Protein AF-A0A352QTC8-F1 (afdb_monomer_lite)

Sequence (96 aa):
PAPTRERVELPAGYKPSAKEEYMGPMQLEYFRQRLLQWKDDLVEESKQTIENLKEEVRDVGDEAERASRESENSLELRTRDRYRKLISKIDSTLKR

Foldseek 3Di:
DPPPPPQDDADVPDDDDPVDDDPPRNNVNVVLVVLVVLLVVLVVLLVVLVVVLVVVVVDDDDPVSVVVVVVVNVVSVVVNVVSVVSSVVSVVVSVD

Secondary structure (DSSP, 8-state):
-----PPPPPPTT----TTS-TT-HHHHHHHHHHHHHHHHHHHHHHHHHHHHHHHHTT----HHHHHHHHHHHHHHHHHHHHHHHHHHHHHHHHT-

Structure (mmCIF, N/CA/C/O backbone):
data_AF-A0A352QTC8-F1
#
_entry.id   AF-A0A352QTC8-F1
#
loop_
_atom_site.group_PDB
_atom_site.id
_atom_site.type_symbol
_atom_site.label_atom_id
_atom_site.label_alt_id
_atom_site.label_comp_id
_atom_site.label_asym_id
_atom_site.label_entity_id
_atom_site.label_seq_id
_atom_site.pdbx_PDB_ins_code
_atom_site.Cartn_x
_atom_site.Cartn_y
_atom_site.Cartn_z
_atom_site.occupancy
_atom_site.B_iso_or_equiv
_atom_site.auth_seq_id
_atom_site.auth_comp_id
_atom_site.auth_asym_id
_atom_site.auth_atom_id
_atom_site.pdbx_PDB_model_num
ATOM 1 N N . PRO A 1 1 ? -10.898 -23.866 15.779 1.00 38.16 1 PRO A N 1
ATOM 2 C CA . PRO A 1 1 ? -11.839 -22.758 15.495 1.00 38.16 1 PRO A CA 1
ATOM 3 C C . PRO A 1 1 ? -11.293 -21.421 16.019 1.00 38.16 1 PRO A C 1
ATOM 5 O O . PRO A 1 1 ? -11.153 -21.250 17.225 1.00 38.16 1 PRO A O 1
ATOM 8 N N . ALA A 1 2 ? -10.904 -20.511 15.120 1.00 39.94 2 ALA A N 1
ATOM 9 C CA . ALA A 1 2 ? -10.557 -19.147 15.521 1.00 39.94 2 ALA A CA 1
ATOM 10 C C . ALA A 1 2 ? -11.817 -18.463 16.087 1.00 39.94 2 ALA A C 1
ATOM 12 O O . ALA A 1 2 ? -12.892 -18.666 15.516 1.00 39.94 2 ALA A O 1
ATOM 13 N N . PRO A 1 3 ? -11.724 -17.703 17.192 1.00 46.72 3 PRO A N 1
ATOM 14 C CA . PRO A 1 3 ? -12.881 -17.016 17.745 1.00 46.72 3 PRO A CA 1
ATOM 15 C C . PRO A 1 3 ? -13.419 -16.044 16.695 1.00 46.72 3 PRO A C 1
ATOM 17 O O . PRO A 1 3 ? -12.682 -15.213 16.159 1.00 46.72 3 PRO A O 1
ATOM 20 N N . THR A 1 4 ? -14.700 -16.175 16.372 1.00 52.31 4 THR A N 1
ATOM 21 C CA . THR A 1 4 ? -15.427 -15.241 15.519 1.00 52.31 4 THR A CA 1
ATOM 22 C C . THR A 1 4 ? -15.534 -13.934 16.305 1.00 52.31 4 THR A 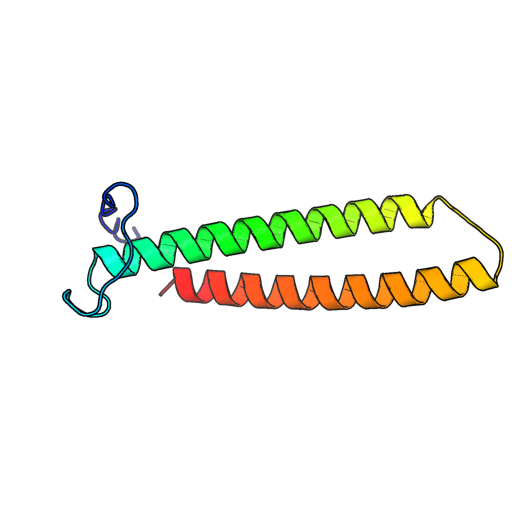C 1
ATOM 24 O O . THR A 1 4 ? -16.441 -13.774 17.111 1.00 52.31 4 THR A O 1
ATOM 27 N N . ARG A 1 5 ? -14.544 -13.036 16.169 1.00 61.00 5 ARG A N 1
ATOM 28 C CA . ARG A 1 5 ? -14.626 -11.674 16.723 1.00 61.00 5 ARG A CA 1
ATOM 29 C C . ARG A 1 5 ? -15.921 -11.066 16.167 1.00 61.00 5 ARG A C 1
ATOM 31 O O . ARG A 1 5 ? -16.045 -10.961 14.945 1.00 61.00 5 ARG A O 1
ATOM 38 N N . GLU A 1 6 ? -16.892 -10.761 17.032 1.00 68.75 6 GLU A N 1
ATOM 39 C CA . GLU A 1 6 ? -18.125 -10.071 16.636 1.00 68.75 6 GLU A CA 1
ATOM 40 C C . GLU A 1 6 ? -17.744 -8.826 15.830 1.00 68.75 6 GLU A C 1
ATOM 42 O O . GLU A 1 6 ? -16.932 -8.010 16.272 1.00 68.75 6 GLU A O 1
ATOM 47 N N . ARG A 1 7 ? -18.264 -8.719 14.602 1.00 77.75 7 ARG A N 1
ATOM 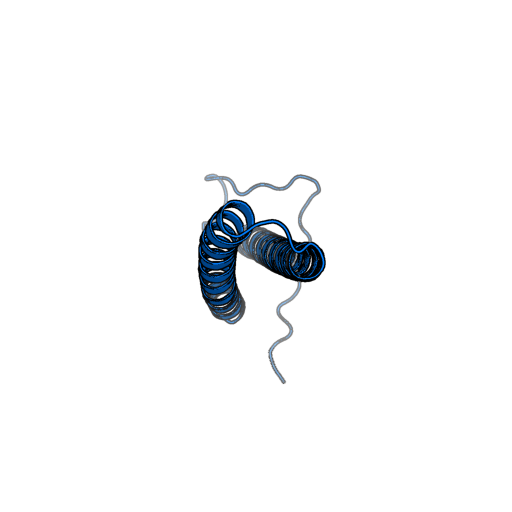48 C CA . ARG A 1 7 ? -18.029 -7.536 13.774 1.00 77.75 7 ARG A CA 1
ATOM 49 C C . ARG A 1 7 ? -18.863 -6.399 14.342 1.00 77.75 7 ARG A C 1
ATOM 51 O O . ARG A 1 7 ? -20.084 -6.492 14.371 1.00 77.75 7 ARG A O 1
ATOM 58 N N . VAL A 1 8 ? -18.191 -5.340 14.774 1.00 88.62 8 VAL A N 1
ATOM 59 C CA . VAL A 1 8 ? -18.840 -4.096 15.190 1.00 88.62 8 VAL A CA 1
ATOM 60 C C . VAL A 1 8 ? -19.309 -3.367 13.934 1.00 88.62 8 VAL A C 1
ATOM 62 O O . VAL A 1 8 ? -18.533 -3.185 12.998 1.00 88.62 8 VAL A O 1
ATOM 65 N N . GLU A 1 9 ? -20.567 -2.944 13.888 1.00 90.31 9 GLU A N 1
ATOM 66 C CA . GLU A 1 9 ? -21.049 -2.072 12.817 1.00 90.31 9 GLU A CA 1
ATOM 67 C C . GLU A 1 9 ? -20.724 -0.616 13.156 1.00 90.31 9 GLU A C 1
ATOM 69 O O . GLU A 1 9 ? -21.070 -0.114 14.228 1.00 90.31 9 GLU A O 1
ATOM 74 N N . LEU A 1 10 ? -20.025 0.067 12.249 1.00 91.00 10 LEU A N 1
ATOM 75 C CA . LEU A 1 10 ? -19.700 1.479 12.416 1.00 91.00 10 LEU A CA 1
ATOM 76 C C . LEU A 1 10 ? -20.839 2.356 11.882 1.00 91.00 10 LEU A C 1
ATOM 78 O O . LEU A 1 10 ? -21.315 2.114 10.770 1.00 91.00 10 LEU A O 1
ATOM 82 N N . PRO A 1 11 ? -21.233 3.418 12.607 1.00 92.81 11 PRO A N 1
ATOM 83 C CA . PRO A 1 11 ? -22.122 4.440 12.073 1.00 92.81 11 PRO A CA 1
ATOM 84 C C . PRO A 1 11 ? -21.572 5.050 10.779 1.00 92.81 11 PRO A C 1
ATOM 86 O O . PRO A 1 11 ? -20.357 5.202 10.610 1.00 92.81 11 PRO A O 1
ATOM 89 N N . ALA A 1 12 ? -22.467 5.463 9.881 1.00 90.88 12 ALA A N 1
ATOM 90 C CA . ALA A 1 12 ? -22.079 6.138 8.648 1.00 90.88 12 ALA A CA 1
ATOM 91 C C . ALA A 1 12 ? -21.220 7.382 8.951 1.00 90.88 12 ALA A C 1
ATOM 93 O O . ALA A 1 12 ? -21.615 8.256 9.721 1.00 90.88 12 ALA A O 1
ATOM 94 N N . GLY A 1 13 ? -20.030 7.452 8.348 1.00 92.38 1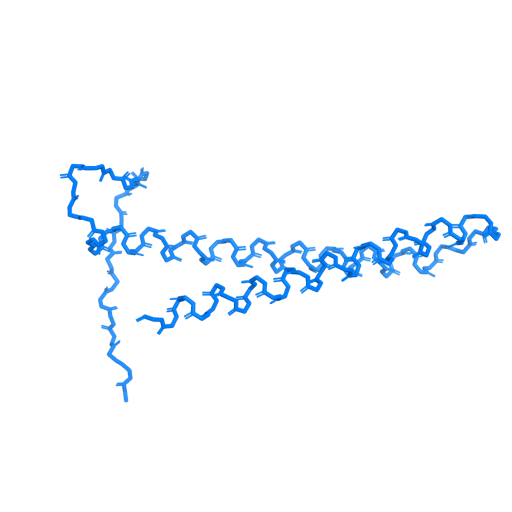3 GLY A N 1
ATOM 95 C CA . GLY A 1 13 ? -19.097 8.565 8.547 1.00 92.38 13 GLY A CA 1
ATOM 96 C C . GLY A 1 13 ? -18.340 8.553 9.880 1.00 92.38 13 GLY A C 1
ATOM 97 O O . GLY A 1 13 ? -17.719 9.564 10.215 1.00 92.38 13 GLY A O 1
ATOM 98 N N . TYR A 1 14 ? -18.364 7.444 10.629 1.00 95.00 14 TYR A N 1
ATOM 99 C CA . TYR A 1 14 ? -17.608 7.316 11.873 1.00 95.00 14 TYR A CA 1
ATOM 100 C C . TYR A 1 14 ? -16.119 7.627 11.672 1.00 95.00 14 TYR A C 1
ATOM 102 O O . TYR A 1 14 ? -15.467 7.146 10.741 1.00 95.00 14 TYR A O 1
ATOM 110 N N . LYS A 1 15 ? -15.580 8.426 12.593 1.00 93.75 15 LYS A N 1
ATOM 111 C CA . LYS A 1 15 ? -14.155 8.713 12.722 1.00 93.75 15 LYS A CA 1
ATOM 112 C C . LYS A 1 15 ? -13.784 8.640 14.200 1.00 93.75 15 LYS A C 1
ATOM 114 O O . LYS A 1 15 ? -14.511 9.226 15.007 1.00 93.75 15 LYS A O 1
ATOM 119 N N . PRO A 1 16 ? -12.657 7.997 14.545 1.00 93.81 16 PRO A N 1
ATOM 120 C CA . PRO A 1 16 ? -12.185 7.954 15.912 1.00 93.81 16 PRO A CA 1
ATOM 121 C C . PRO A 1 16 ? -12.037 9.349 16.513 1.00 93.81 16 PRO A C 1
ATOM 123 O O . PRO A 1 16 ? -11.574 10.276 15.842 1.00 93.81 16 PRO A O 1
ATOM 126 N N . SER A 1 17 ? -12.394 9.495 17.783 1.00 93.81 17 SER A N 1
ATOM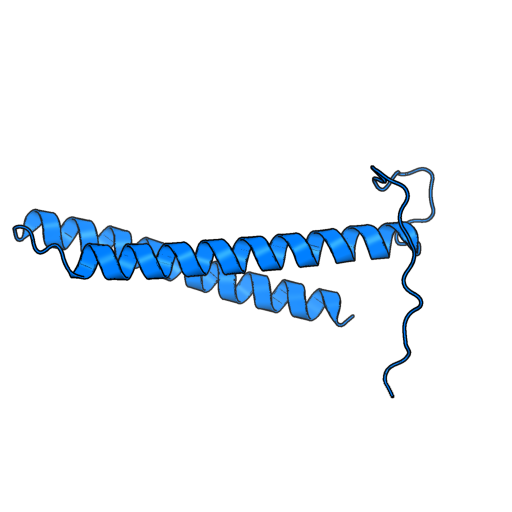 127 C CA . SER A 1 17 ? -12.257 10.749 18.523 1.00 93.81 17 SER A CA 1
ATOM 128 C C . SER A 1 17 ? -11.531 10.539 19.851 1.00 93.81 17 SER A C 1
ATOM 130 O O . SER A 1 17 ? -11.494 9.441 20.390 1.00 93.81 17 SER A O 1
ATOM 132 N N . ALA A 1 18 ? -10.975 11.606 20.426 1.00 91.94 18 ALA A N 1
ATOM 133 C CA . ALA A 1 18 ? -10.330 11.535 21.742 1.00 91.94 18 ALA A CA 1
ATOM 134 C C . ALA A 1 18 ? -11.327 11.415 22.916 1.00 91.94 18 ALA A C 1
ATOM 136 O O . ALA A 1 18 ? -10.909 11.357 24.067 1.00 91.94 18 ALA A O 1
ATOM 137 N N . LYS A 1 19 ? -12.640 11.439 22.643 1.00 91.94 19 LYS A N 1
ATOM 138 C CA . LYS A 1 19 ? -13.706 11.382 23.660 1.00 91.94 19 LYS A CA 1
ATOM 139 C C . LYS A 1 19 ? -14.157 9.957 23.991 1.00 91.94 19 LYS A C 1
ATOM 141 O O . LYS A 1 19 ? -14.934 9.772 24.919 1.00 91.94 19 LYS A O 1
ATOM 146 N N . GLU A 1 20 ? -13.719 8.980 23.211 1.00 91.81 20 GLU A N 1
ATOM 147 C CA . GLU A 1 20 ? -14.030 7.559 23.377 1.00 91.81 20 GLU A CA 1
ATOM 148 C C . GLU A 1 20 ? -12.800 6.810 23.892 1.00 91.81 20 GLU A C 1
ATOM 150 O O . GLU A 1 20 ? -11.672 7.306 23.832 1.00 91.81 20 GLU A O 1
ATOM 155 N N . GLU A 1 21 ? -13.031 5.609 24.416 1.00 93.25 21 GLU A N 1
ATOM 156 C CA . GLU A 1 21 ? -11.965 4.744 24.903 1.00 93.25 21 GLU A CA 1
ATOM 157 C C . GLU A 1 21 ? -10.947 4.459 23.792 1.00 93.25 21 GLU A C 1
ATOM 159 O O . GLU A 1 21 ? -11.290 4.012 22.691 1.00 93.25 21 GLU A O 1
ATOM 164 N N . TYR A 1 22 ? -9.678 4.736 24.091 1.00 94.12 22 TYR A N 1
ATOM 165 C CA . TYR A 1 22 ? -8.587 4.506 23.158 1.00 94.12 22 TYR A CA 1
ATOM 166 C C . TYR A 1 22 ? -8.492 3.020 22.803 1.00 94.12 22 TYR A C 1
ATOM 168 O O . TYR A 1 22 ? -8.388 2.170 23.683 1.00 94.12 22 TYR A O 1
ATOM 176 N N . MET A 1 23 ? -8.492 2.722 21.503 1.00 92.50 23 MET A N 1
ATOM 177 C CA . MET A 1 23 ? -8.502 1.366 20.950 1.00 92.50 23 MET A CA 1
ATOM 178 C C . MET A 1 23 ? -9.684 0.514 21.438 1.00 92.50 23 MET A C 1
ATOM 180 O O . MET A 1 23 ? -9.590 -0.711 21.497 1.00 92.50 23 MET A O 1
ATOM 184 N N . GLY A 1 24 ? -10.819 1.158 21.730 1.00 92.06 24 GLY A N 1
ATOM 185 C CA . GLY A 1 24 ? -12.088 0.471 21.934 1.00 92.06 24 GLY A CA 1
ATOM 186 C C . GLY A 1 24 ? -12.602 -0.219 20.655 1.00 92.06 24 GLY A C 1
ATOM 187 O O . GLY A 1 24 ? -12.051 -0.028 19.564 1.00 92.06 24 GLY A O 1
ATOM 188 N N . PRO A 1 25 ? -13.697 -0.995 20.745 1.00 93.31 25 PRO A N 1
ATOM 189 C CA . PRO A 1 25 ? -14.186 -1.833 19.644 1.00 93.31 25 PRO A CA 1
ATOM 190 C C . PRO A 1 25 ? -14.458 -1.074 18.334 1.00 93.31 25 PRO A C 1
ATOM 192 O O . PRO A 1 25 ? -14.105 -1.553 17.257 1.00 93.31 25 PRO A O 1
ATOM 195 N N . MET A 1 26 ? -15.025 0.136 18.415 1.00 93.81 26 MET A N 1
ATOM 196 C CA . MET A 1 26 ? -15.303 0.971 17.238 1.00 93.81 26 MET A CA 1
ATOM 197 C C . MET A 1 26 ? -14.018 1.503 16.582 1.00 93.81 26 MET A C 1
ATOM 199 O O . MET A 1 26 ? -13.889 1.480 15.358 1.00 93.81 26 MET A O 1
ATOM 203 N N . GLN A 1 27 ? -13.027 1.926 17.376 1.00 94.81 27 GLN A N 1
ATOM 204 C CA . GLN A 1 27 ? -11.740 2.383 16.842 1.00 94.81 27 GLN A CA 1
ATOM 205 C C . GLN A 1 27 ? -10.980 1.241 16.168 1.00 94.81 27 GLN A C 1
ATOM 207 O O . GLN A 1 27 ? -10.449 1.420 15.070 1.00 94.81 27 GLN A O 1
ATOM 212 N N . LEU A 1 28 ? -10.948 0.064 16.802 1.00 93.69 28 LEU A N 1
ATOM 213 C CA . LEU A 1 28 ? -10.313 -1.127 16.238 1.00 93.69 28 LEU A CA 1
ATOM 214 C C . LEU A 1 28 ? -10.943 -1.505 14.899 1.00 93.69 28 LEU A C 1
ATOM 216 O O . LEU A 1 28 ? -10.218 -1.740 13.933 1.00 93.69 28 LEU A O 1
ATOM 220 N N . GLU A 1 29 ? -12.273 -1.506 14.816 1.00 94.88 29 GLU A N 1
ATOM 221 C CA . GLU A 1 29 ? -12.969 -1.785 13.564 1.00 94.88 29 GLU A CA 1
ATOM 222 C C . GLU A 1 29 ? -12.676 -0.723 12.494 1.00 94.88 29 GLU A C 1
ATOM 224 O O . GLU A 1 29 ? -12.404 -1.071 11.345 1.00 94.88 29 GLU A O 1
ATOM 229 N N . TYR A 1 30 ? -12.629 0.560 12.860 1.00 95.31 30 TYR A N 1
ATOM 230 C CA . TYR A 1 30 ? -12.272 1.632 11.927 1.00 95.31 30 TYR A CA 1
ATOM 231 C C . TYR A 1 30 ? -10.858 1.461 11.364 1.00 95.31 30 TYR A C 1
ATOM 233 O O . TYR A 1 30 ? -10.653 1.528 10.149 1.00 95.31 30 TYR A O 1
ATOM 241 N N . PHE A 1 31 ? -9.866 1.203 12.222 1.00 95.75 31 PHE A N 1
ATOM 242 C CA . PHE A 1 31 ? -8.497 0.972 11.764 1.00 95.75 31 PHE A CA 1
ATOM 243 C C . PHE A 1 31 ? -8.380 -0.322 10.958 1.00 95.75 31 PHE A C 1
ATOM 245 O O . PHE A 1 31 ? -7.644 -0.345 9.973 1.00 95.75 31 PHE A O 1
ATOM 252 N N . ARG A 1 32 ? -9.137 -1.371 11.304 1.00 95.31 32 ARG A N 1
ATOM 253 C CA . ARG A 1 32 ? -9.212 -2.610 10.521 1.00 95.31 32 ARG A CA 1
ATOM 254 C C . ARG A 1 32 ? -9.726 -2.343 9.105 1.00 95.31 32 ARG A C 1
ATOM 256 O O . ARG A 1 32 ? -9.079 -2.770 8.152 1.00 95.31 32 ARG A O 1
ATOM 263 N N . GLN A 1 33 ? -10.842 -1.624 8.956 1.00 95.62 33 GLN A N 1
ATOM 264 C CA . GLN A 1 33 ? -11.396 -1.257 7.646 1.00 95.62 33 GLN A CA 1
ATOM 265 C C . GLN A 1 33 ? -10.417 -0.396 6.844 1.00 95.62 33 GLN A C 1
ATOM 267 O O . GLN A 1 33 ? -10.176 -0.670 5.672 1.00 95.62 33 GLN A O 1
ATOM 272 N N . ARG A 1 34 ? -9.773 0.585 7.487 1.00 96.75 34 ARG A N 1
ATOM 273 C CA . ARG A 1 34 ? -8.769 1.435 6.836 1.00 96.75 34 ARG A CA 1
ATOM 274 C C . ARG A 1 34 ? -7.538 0.656 6.372 1.00 96.75 34 ARG A C 1
ATOM 276 O O . ARG A 1 34 ? -7.022 0.926 5.294 1.00 96.75 34 ARG A O 1
ATOM 283 N N . LEU A 1 35 ? -7.056 -0.291 7.174 1.00 97.88 35 LEU A N 1
ATOM 284 C CA . LEU A 1 35 ? -5.930 -1.154 6.813 1.00 97.88 35 LEU A CA 1
ATOM 285 C C . LEU A 1 35 ? -6.277 -2.084 5.647 1.00 97.88 35 LEU A C 1
ATOM 287 O O . LEU A 1 35 ? -5.431 -2.302 4.785 1.00 97.88 35 LEU A O 1
ATOM 291 N N . LEU A 1 36 ? -7.505 -2.610 5.607 1.00 97.31 36 LEU A N 1
ATOM 292 C CA . LEU A 1 36 ? -7.983 -3.407 4.47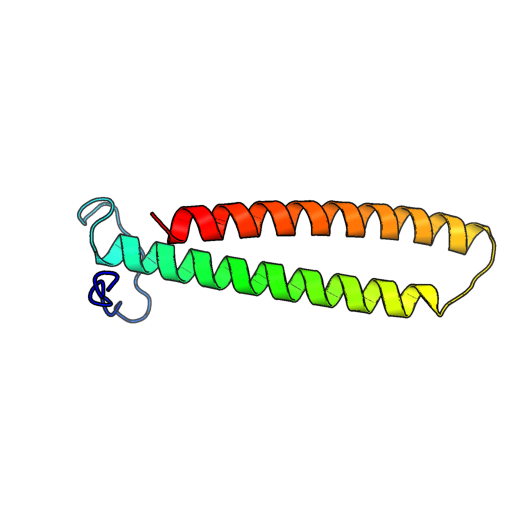8 1.00 97.31 36 LEU A CA 1
ATOM 293 C C . LEU A 1 36 ? -8.078 -2.578 3.201 1.00 97.31 36 LEU A C 1
ATOM 295 O O . LEU A 1 36 ? -7.495 -2.978 2.203 1.00 97.31 36 LEU A O 1
ATOM 299 N N . GLN A 1 37 ? -8.708 -1.402 3.261 1.00 97.75 37 GLN A N 1
ATOM 300 C CA . GLN A 1 37 ? -8.780 -0.507 2.108 1.00 97.75 37 GLN A CA 1
ATOM 301 C C . GLN A 1 37 ? -7.381 -0.162 1.595 1.00 97.75 37 GLN A C 1
ATOM 303 O O . GLN A 1 37 ? -7.099 -0.303 0.414 1.00 97.75 37 GLN A O 1
ATOM 308 N N . TRP A 1 38 ? -6.466 0.205 2.497 1.00 98.25 38 TRP A N 1
ATOM 309 C CA . TRP A 1 38 ? -5.104 0.544 2.100 1.00 98.25 38 TRP A CA 1
ATOM 310 C C . TRP A 1 38 ? -4.364 -0.643 1.471 1.00 98.25 38 TRP A C 1
ATOM 312 O O . TRP A 1 38 ? -3.605 -0.471 0.521 1.00 98.25 38 TRP A O 1
ATOM 322 N N . LYS A 1 39 ? -4.583 -1.864 1.971 1.00 98.19 39 LYS A N 1
ATOM 323 C CA . LYS A 1 39 ? -4.050 -3.070 1.333 1.00 98.19 39 LYS A CA 1
ATOM 324 C C . LYS A 1 39 ? -4.597 -3.233 -0.085 1.00 98.19 39 LYS A C 1
ATOM 326 O O . LYS A 1 39 ? -3.808 -3.532 -0.978 1.00 98.19 39 LYS A O 1
ATOM 331 N N . ASP A 1 40 ? -5.901 -3.068 -0.272 1.00 98.25 40 ASP A N 1
ATOM 332 C CA . ASP A 1 40 ? -6.546 -3.228 -1.575 1.00 98.25 40 ASP A CA 1
ATOM 333 C C . ASP A 1 40 ? -6.035 -2.177 -2.571 1.00 98.25 40 ASP A C 1
ATOM 335 O O . ASP A 1 40 ? -5.667 -2.536 -3.689 1.00 98.25 40 ASP A O 1
ATOM 339 N N . ASP A 1 41 ? -5.872 -0.925 -2.131 1.00 98.19 41 ASP A N 1
ATOM 340 C CA . ASP A 1 41 ? -5.288 0.156 -2.933 1.00 98.19 41 ASP A CA 1
ATOM 341 C C . ASP A 1 41 ? -3.856 -0.190 -3.387 1.00 98.19 41 ASP A C 1
ATOM 343 O O . ASP A 1 41 ? -3.531 -0.086 -4.567 1.00 98.19 41 ASP A O 1
ATOM 347 N N . LEU A 1 42 ? -3.002 -0.677 -2.473 1.00 97.81 42 LEU A N 1
ATOM 348 C CA . LEU A 1 42 ? -1.621 -1.076 -2.792 1.00 97.81 42 LEU A CA 1
ATOM 349 C C . LEU A 1 42 ? -1.556 -2.269 -3.755 1.00 97.81 42 LEU A C 1
ATOM 351 O O . LEU A 1 42 ? -0.631 -2.374 -4.565 1.00 97.81 42 LEU A O 1
ATOM 355 N N . VAL A 1 43 ? -2.499 -3.206 -3.635 1.00 97.38 43 VAL A N 1
ATOM 356 C CA . VAL A 1 43 ? -2.608 -4.349 -4.547 1.00 97.38 43 VAL A CA 1
ATOM 357 C C . VAL A 1 43 ? -3.006 -3.871 -5.936 1.00 97.38 43 VAL A C 1
ATOM 359 O O . VAL A 1 43 ? -2.414 -4.328 -6.912 1.00 97.38 43 VAL A O 1
ATOM 362 N N . GLU A 1 44 ? -3.974 -2.964 -6.034 1.00 97.62 44 GLU A N 1
ATOM 363 C CA . GLU A 1 44 ? -4.434 -2.440 -7.315 1.00 97.62 44 GLU A CA 1
ATOM 364 C C . GLU A 1 44 ? -3.358 -1.601 -8.007 1.00 97.62 44 GLU A C 1
ATOM 366 O O . GLU A 1 44 ? -3.039 -1.850 -9.169 1.00 97.62 44 GLU A O 1
ATOM 371 N N . GLU A 1 45 ? -2.695 -0.711 -7.269 1.00 96.38 45 GLU A N 1
ATOM 372 C CA . GLU A 1 45 ? -1.566 0.067 -7.780 1.00 96.38 45 GLU A CA 1
ATOM 373 C C . GLU A 1 45 ? -0.441 -0.854 -8.280 1.00 96.38 45 GLU A C 1
ATOM 375 O O . GLU A 1 45 ? 0.068 -0.686 -9.386 1.00 96.38 45 GLU A O 1
ATOM 380 N N . SER A 1 46 ? -0.119 -1.914 -7.526 1.00 95.38 46 SER A N 1
ATOM 381 C CA . SER A 1 46 ? 0.867 -2.904 -7.962 1.00 95.38 46 SER A CA 1
ATOM 382 C C . SER A 1 46 ? 0.460 -3.652 -9.234 1.00 95.38 46 SER A C 1
ATOM 384 O O . SER A 1 46 ? 1.361 -4.076 -9.959 1.00 95.38 46 SER A O 1
ATOM 386 N N . LYS A 1 47 ? -0.833 -3.892 -9.491 1.00 95.56 47 LYS A N 1
ATOM 387 C CA . LYS A 1 47 ? -1.282 -4.514 -10.749 1.00 95.56 47 LYS A CA 1
ATOM 388 C C . LYS A 1 47 ? -1.132 -3.537 -11.905 1.00 95.56 47 LYS A C 1
ATOM 390 O O . LYS A 1 47 ? -0.601 -3.933 -12.936 1.00 95.56 47 LYS A O 1
ATOM 395 N N . GLN A 1 48 ? -1.530 -2.279 -11.711 1.00 95.31 48 GLN A N 1
ATOM 396 C CA . GLN A 1 48 ? -1.411 -1.248 -12.738 1.00 95.31 48 GLN A CA 1
ATOM 397 C C . GLN A 1 48 ? 0.048 -1.058 -13.168 1.00 95.31 48 GLN A C 1
ATOM 399 O O . GLN A 1 48 ? 0.329 -1.057 -14.360 1.00 95.31 48 GLN A O 1
ATOM 404 N N . THR A 1 49 ? 0.991 -1.017 -12.220 1.00 92.94 49 THR A N 1
ATOM 405 C CA . THR A 1 49 ? 2.430 -0.980 -12.537 1.00 92.94 49 THR A CA 1
ATOM 406 C C . THR A 1 49 ? 2.858 -2.169 -13.403 1.00 92.94 49 THR A C 1
ATOM 408 O O . THR A 1 49 ? 3.622 -2.012 -14.343 1.00 92.94 49 THR A O 1
ATOM 411 N N . ILE A 1 50 ? 2.371 -3.383 -13.122 1.00 93.12 50 ILE A N 1
ATOM 412 C CA . ILE A 1 50 ? 2.710 -4.561 -13.938 1.00 93.12 50 ILE A CA 1
ATOM 413 C C . ILE A 1 50 ? 2.168 -4.439 -15.362 1.00 93.12 50 ILE A C 1
ATOM 415 O O . ILE A 1 50 ? 2.858 -4.849 -16.294 1.00 93.12 50 ILE A O 1
ATOM 419 N N . GLU A 1 51 ? 0.949 -3.932 -15.533 1.00 93.25 51 GLU A N 1
ATOM 420 C CA . GLU A 1 51 ? 0.384 -3.730 -16.867 1.00 93.25 51 GLU A CA 1
ATOM 421 C C . GLU A 1 51 ? 1.158 -2.655 -17.641 1.00 93.25 51 GLU A C 1
ATOM 423 O O . GLU A 1 51 ? 1.566 -2.934 -18.766 1.00 93.25 51 GLU A O 1
ATOM 428 N N . ASN A 1 52 ? 1.504 -1.524 -17.012 1.00 90.19 52 ASN A N 1
ATOM 429 C CA . ASN A 1 52 ? 2.349 -0.489 -17.625 1.00 90.19 52 ASN A CA 1
ATOM 430 C C . ASN A 1 52 ? 3.696 -1.067 -18.099 1.00 90.19 52 ASN A C 1
ATOM 432 O O . ASN A 1 52 ? 4.049 -0.953 -19.271 1.00 90.19 52 ASN A O 1
ATOM 436 N N . LEU A 1 53 ? 4.396 -1.810 -17.229 1.00 90.62 53 LEU A N 1
ATOM 437 C CA . LEU A 1 53 ? 5.666 -2.464 -17.570 1.00 90.62 53 LEU A CA 1
ATOM 438 C C . LEU A 1 53 ? 5.538 -3.428 -18.763 1.00 90.62 53 LEU A C 1
ATOM 440 O O . LEU A 1 53 ? 6.464 -3.562 -19.562 1.00 90.62 53 LEU A O 1
ATOM 444 N N . LYS A 1 54 ? 4.412 -4.144 -18.892 1.00 88.69 54 LYS A N 1
ATOM 445 C CA . LYS A 1 54 ? 4.175 -5.053 -20.028 1.00 88.69 54 LYS A CA 1
ATOM 446 C C . LYS A 1 54 ? 3.917 -4.300 -21.328 1.00 88.69 54 LYS A C 1
ATOM 448 O O . LYS A 1 54 ? 4.292 -4.811 -22.385 1.00 88.69 54 LYS A O 1
ATOM 453 N N . GLU A 1 55 ? 3.232 -3.163 -21.263 1.00 86.69 55 GLU A N 1
ATOM 454 C CA . GLU A 1 55 ? 2.958 -2.313 -22.421 1.00 86.69 55 GLU A CA 1
ATOM 455 C C . GLU A 1 55 ? 4.251 -1.677 -22.937 1.00 86.69 55 GLU A C 1
ATOM 457 O O . GLU A 1 55 ? 4.550 -1.796 -24.125 1.00 86.69 55 GLU A O 1
ATOM 462 N N . GLU A 1 56 ? 5.082 -1.136 -22.046 1.00 82.56 56 GLU A N 1
ATOM 463 C CA . GLU A 1 56 ? 6.352 -0.494 -22.406 1.00 82.56 56 GLU A CA 1
ATOM 464 C C . GLU A 1 56 ? 7.375 -1.454 -23.026 1.00 82.56 56 GLU A C 1
ATOM 466 O O . GLU A 1 56 ? 8.094 -1.084 -23.951 1.00 82.56 56 GLU A O 1
ATOM 471 N N . VAL A 1 57 ? 7.419 -2.720 -22.589 1.00 75.50 57 VAL A N 1
ATOM 472 C CA . VAL A 1 57 ? 8.303 -3.745 -23.186 1.00 75.50 57 VAL A CA 1
ATOM 473 C C . VAL A 1 57 ? 7.987 -3.999 -24.669 1.00 75.50 57 VAL A C 1
ATOM 475 O O . VAL A 1 57 ? 8.851 -4.472 -25.409 1.00 75.50 57 VAL A O 1
ATOM 478 N N . ARG A 1 58 ? 6.762 -3.704 -25.124 1.00 75.44 58 ARG A N 1
ATOM 479 C CA . ARG A 1 58 ? 6.351 -3.904 -26.524 1.00 75.44 58 ARG A CA 1
ATOM 480 C C . ARG A 1 58 ? 6.758 -2.751 -27.438 1.00 75.44 58 ARG A C 1
ATOM 482 O O . ARG A 1 58 ? 6.771 -2.952 -28.651 1.00 75.44 58 ARG A O 1
ATOM 489 N N . ASP A 1 59 ? 7.098 -1.591 -26.881 1.00 68.75 59 ASP A N 1
ATOM 490 C CA . ASP A 1 59 ? 7.449 -0.389 -27.632 1.00 68.75 59 ASP A CA 1
ATOM 491 C C . ASP A 1 59 ? 8.975 -0.201 -27.642 1.00 68.75 59 ASP A C 1
ATOM 493 O O . ASP A 1 59 ? 9.593 0.255 -26.674 1.00 68.75 59 ASP A O 1
ATOM 497 N N . VAL A 1 60 ? 9.625 -0.641 -28.723 1.00 67.00 60 VAL A N 1
ATOM 498 C CA . VAL A 1 60 ? 11.090 -0.618 -28.837 1.00 67.00 60 VAL A CA 1
ATOM 499 C C . VAL A 1 60 ? 11.518 0.594 -29.656 1.00 67.00 60 VAL A C 1
ATOM 501 O O . VAL A 1 60 ? 11.436 0.586 -30.882 1.00 67.00 60 VAL A O 1
ATOM 504 N N . GLY A 1 61 ? 11.998 1.616 -28.949 1.00 75.31 61 GLY A N 1
ATOM 505 C CA . GLY A 1 61 ? 12.604 2.817 -29.520 1.00 75.31 61 GLY A CA 1
ATOM 506 C C . GLY A 1 61 ? 14.091 2.659 -29.832 1.00 75.31 61 GLY A C 1
ATOM 507 O O . GLY A 1 61 ? 14.640 1.549 -29.826 1.00 75.31 61 GLY A O 1
ATOM 508 N N . ASP A 1 62 ? 14.753 3.789 -30.075 1.00 87.12 62 ASP A N 1
ATOM 509 C CA . ASP A 1 62 ? 16.209 3.849 -30.196 1.00 87.12 62 ASP A CA 1
ATOM 510 C C . ASP A 1 62 ? 16.928 3.566 -28.854 1.00 87.12 62 ASP A C 1
ATOM 512 O O . ASP A 1 62 ? 16.317 3.297 -27.815 1.00 87.12 62 ASP A O 1
ATOM 516 N N . GLU A 1 63 ? 18.261 3.552 -28.873 1.00 88.06 63 GLU A N 1
ATOM 517 C CA . GLU A 1 63 ? 19.070 3.180 -27.705 1.00 88.06 63 GLU A CA 1
ATOM 518 C C . GLU A 1 63 ? 18.925 4.165 -26.529 1.00 88.06 63 GLU A C 1
ATOM 520 O O . GLU A 1 63 ? 18.975 3.749 -25.369 1.00 88.06 63 GLU A O 1
ATOM 525 N N . ALA A 1 64 ? 18.674 5.448 -26.808 1.00 88.50 64 ALA A N 1
ATOM 526 C CA . ALA A 1 64 ? 18.467 6.468 -25.782 1.00 88.50 64 ALA A CA 1
ATOM 527 C C . ALA A 1 64 ? 17.088 6.326 -25.116 1.00 88.50 64 ALA A C 1
ATOM 529 O O . ALA A 1 64 ? 16.975 6.414 -23.886 1.00 88.50 64 ALA A O 1
ATOM 530 N N . GLU A 1 65 ? 16.051 6.042 -25.909 1.00 87.56 65 GLU A N 1
ATOM 531 C CA . GLU A 1 65 ? 14.719 5.720 -25.394 1.00 87.56 65 GLU A CA 1
ATOM 532 C C . GLU A 1 65 ? 14.748 4.450 -24.540 1.00 87.56 65 GLU A C 1
ATOM 534 O O . GLU A 1 65 ? 14.179 4.420 -23.445 1.00 87.56 65 GLU A O 1
ATOM 539 N N . ARG A 1 66 ? 15.475 3.417 -24.986 1.00 87.94 66 ARG A N 1
ATOM 540 C CA . ARG A 1 66 ? 15.625 2.168 -24.228 1.00 87.94 66 ARG A CA 1
ATOM 541 C C . ARG A 1 66 ? 16.288 2.394 -22.869 1.00 87.94 66 ARG A C 1
ATOM 543 O O . ARG A 1 66 ? 15.796 1.873 -21.870 1.00 87.94 66 ARG A O 1
ATOM 550 N N . ALA A 1 67 ? 17.375 3.165 -22.820 1.00 89.69 67 ALA A N 1
ATOM 551 C CA . ALA A 1 67 ? 18.083 3.447 -21.572 1.00 89.69 67 ALA A CA 1
ATOM 552 C C . ALA A 1 67 ? 17.208 4.219 -20.567 1.00 89.69 67 ALA A C 1
ATOM 554 O O . ALA A 1 67 ? 17.219 3.919 -19.371 1.00 89.69 67 ALA A O 1
ATOM 555 N N . SER A 1 68 ? 16.421 5.183 -21.054 1.00 89.38 68 SER A N 1
ATOM 556 C CA . SER A 1 68 ? 15.487 5.953 -20.220 1.00 89.38 68 SER A CA 1
ATOM 557 C C . SER A 1 68 ? 14.406 5.051 -19.612 1.00 89.38 68 SER A C 1
ATOM 559 O O . SER A 1 68 ? 14.239 5.042 -18.391 1.00 89.38 68 SER A O 1
ATOM 561 N N . ARG A 1 69 ? 13.770 4.204 -20.435 1.00 88.75 69 ARG A N 1
ATOM 562 C CA . ARG A 1 69 ? 12.740 3.245 -19.992 1.00 88.75 69 ARG A CA 1
ATOM 563 C C . ARG A 1 69 ? 13.275 2.239 -18.977 1.00 88.75 69 ARG A C 1
ATOM 565 O O . ARG A 1 69 ? 12.623 1.951 -17.981 1.00 88.75 69 ARG A O 1
ATOM 572 N N . GLU A 1 70 ? 14.481 1.706 -19.175 1.00 90.19 70 GLU A N 1
ATOM 573 C CA . GLU A 1 70 ? 15.067 0.754 -18.219 1.00 90.19 70 GLU A CA 1
ATOM 574 C C . GLU A 1 70 ? 15.261 1.378 -16.825 1.00 90.19 70 GLU A C 1
ATOM 576 O O . GLU A 1 70 ? 15.002 0.733 -15.802 1.00 90.19 70 GLU A O 1
ATOM 581 N N . SER A 1 71 ? 15.672 2.648 -16.774 1.00 92.12 71 SER A N 1
ATOM 582 C CA . SER A 1 71 ? 15.810 3.394 -15.521 1.00 92.12 71 SER A CA 1
ATOM 583 C C . SER A 1 71 ? 14.461 3.590 -14.816 1.00 92.12 71 SER A C 1
ATOM 585 O O . SER A 1 71 ? 14.353 3.337 -13.611 1.00 92.12 71 SER A O 1
ATOM 587 N N . GLU A 1 72 ? 13.425 3.982 -15.562 1.00 92.00 72 GLU A N 1
ATOM 588 C CA . GLU A 1 72 ? 12.055 4.146 -15.055 1.00 92.00 72 GLU A CA 1
ATOM 589 C C . GLU A 1 72 ? 11.494 2.813 -14.539 1.00 92.00 72 GLU A C 1
ATOM 591 O O . GLU A 1 72 ? 11.097 2.714 -13.375 1.00 92.00 72 GLU A O 1
ATOM 596 N N . ASN A 1 73 ? 11.630 1.741 -15.320 1.00 93.38 73 ASN A N 1
ATOM 597 C CA . ASN A 1 73 ? 11.211 0.391 -14.942 1.00 93.38 73 ASN A CA 1
ATOM 598 C C . ASN A 1 73 ? 11.894 -0.095 -13.661 1.00 93.38 73 ASN A C 1
ATOM 600 O O . ASN A 1 73 ? 11.266 -0.684 -12.777 1.00 93.38 73 ASN A O 1
ATOM 604 N N . SER A 1 74 ? 13.193 0.176 -13.514 1.00 94.19 74 SER A N 1
ATOM 605 C CA . SER A 1 74 ? 13.940 -0.149 -12.295 1.00 94.19 74 SER A CA 1
ATOM 606 C C . SER A 1 74 ? 13.381 0.576 -11.064 1.00 94.19 74 SER A C 1
ATOM 608 O O . SER A 1 74 ? 13.307 -0.004 -9.972 1.00 94.19 74 SER A O 1
ATOM 610 N N . LEU A 1 75 ? 12.945 1.831 -11.220 1.00 95.12 75 LEU A N 1
ATOM 611 C CA . LEU A 1 75 ? 12.302 2.593 -10.152 1.00 95.12 75 LEU A CA 1
ATOM 612 C C . LEU A 1 75 ? 10.934 2.003 -9.787 1.00 95.12 75 LEU A C 1
ATOM 614 O O . LEU A 1 75 ? 10.663 1.787 -8.600 1.00 95.12 75 LEU A O 1
ATOM 618 N N . GLU A 1 76 ? 10.108 1.682 -10.779 1.00 95.12 76 GLU A N 1
ATOM 619 C CA . GLU A 1 76 ? 8.789 1.079 -10.572 1.00 95.12 76 GLU A CA 1
ATOM 620 C C . GLU A 1 76 ? 8.872 -0.270 -9.846 1.00 95.12 76 GLU A C 1
ATOM 622 O O . GLU A 1 76 ? 8.177 -0.507 -8.850 1.00 95.12 76 GLU A O 1
ATOM 627 N N . LEU A 1 77 ? 9.797 -1.140 -10.264 1.00 95.06 77 LEU A N 1
ATOM 628 C CA . LEU A 1 77 ? 10.040 -2.435 -9.624 1.00 95.06 77 LEU A CA 1
ATOM 629 C C . LEU A 1 77 ? 10.435 -2.284 -8.146 1.00 95.06 77 LEU A C 1
ATOM 631 O O . LEU A 1 77 ? 9.961 -3.043 -7.292 1.00 95.06 77 LEU A O 1
ATOM 635 N N . ARG A 1 78 ? 11.259 -1.280 -7.815 1.00 96.50 78 ARG A N 1
ATOM 636 C CA . ARG A 1 78 ? 11.637 -0.972 -6.423 1.00 96.50 78 ARG A CA 1
ATOM 637 C C . ARG A 1 78 ? 10.446 -0.489 -5.601 1.00 96.50 78 ARG A C 1
ATOM 639 O O . ARG A 1 78 ? 10.328 -0.872 -4.433 1.00 96.50 78 ARG A O 1
ATOM 646 N N . THR A 1 79 ? 9.580 0.340 -6.175 1.00 95.06 79 THR A N 1
ATOM 647 C CA . THR A 1 79 ? 8.347 0.806 -5.523 1.00 95.06 79 THR A CA 1
ATOM 648 C C . THR A 1 79 ? 7.411 -0.366 -5.240 1.00 95.06 79 THR A C 1
ATOM 650 O O . THR A 1 79 ? 6.986 -0.550 -4.096 1.00 95.06 79 THR A O 1
ATOM 653 N N . ARG A 1 80 ? 7.211 -1.257 -6.216 1.00 97.06 80 ARG A N 1
ATOM 654 C CA . ARG A 1 80 ? 6.413 -2.480 -6.051 1.00 97.06 80 ARG A CA 1
ATOM 655 C C . ARG A 1 80 ? 6.928 -3.373 -4.920 1.00 97.06 80 ARG A C 1
ATOM 657 O O . ARG A 1 80 ? 6.153 -3.878 -4.106 1.00 97.06 80 ARG A O 1
ATOM 664 N N . ASP A 1 81 ? 8.244 -3.547 -4.813 1.00 96.88 81 ASP A N 1
ATOM 665 C CA . ASP A 1 81 ? 8.846 -4.313 -3.717 1.00 96.88 81 ASP A CA 1
ATOM 666 C C . ASP A 1 81 ? 8.595 -3.688 -2.337 1.00 96.88 81 ASP A C 1
ATOM 668 O O . ASP A 1 81 ? 8.435 -4.405 -1.340 1.00 96.88 81 ASP A O 1
ATOM 672 N N . ARG A 1 82 ? 8.536 -2.354 -2.257 1.00 97.88 82 ARG A N 1
ATOM 673 C CA . ARG A 1 82 ? 8.156 -1.647 -1.027 1.00 97.88 82 ARG A CA 1
ATOM 674 C C . ARG A 1 82 ? 6.682 -1.873 -0.699 1.00 97.88 82 ARG A C 1
ATOM 676 O O . ARG A 1 82 ? 6.388 -2.180 0.457 1.00 97.88 82 ARG A O 1
ATOM 683 N N . TYR A 1 83 ? 5.786 -1.816 -1.685 1.00 97.56 83 TYR A N 1
ATOM 684 C CA . TYR A 1 83 ? 4.360 -2.115 -1.496 1.00 97.56 83 TYR A CA 1
ATOM 685 C C . TYR A 1 83 ? 4.140 -3.539 -1.002 1.00 97.56 83 TYR A C 1
ATOM 687 O O . TYR A 1 83 ? 3.458 -3.738 0.000 1.00 97.56 83 TYR A O 1
ATOM 695 N N . ARG A 1 84 ? 4.823 -4.528 -1.586 1.00 97.88 84 ARG A N 1
ATOM 696 C CA . ARG A 1 84 ? 4.773 -5.921 -1.117 1.00 97.88 84 ARG A CA 1
ATOM 697 C C . ARG A 1 84 ? 5.172 -6.058 0.357 1.00 97.88 84 ARG A C 1
ATOM 699 O O . ARG A 1 84 ? 4.514 -6.764 1.123 1.00 97.88 84 ARG A O 1
ATOM 706 N N . LYS A 1 85 ? 6.240 -5.371 0.782 1.00 98.06 85 LYS A N 1
ATOM 707 C CA . LYS A 1 85 ? 6.675 -5.351 2.192 1.00 98.06 85 LYS A CA 1
ATOM 708 C C . LYS A 1 85 ? 5.654 -4.657 3.098 1.00 98.06 85 LYS A C 1
ATOM 710 O O . LYS A 1 85 ? 5.445 -5.107 4.223 1.00 98.06 85 LYS A O 1
ATOM 715 N N . LEU A 1 86 ? 5.030 -3.579 2.629 1.00 98.12 86 LEU A N 1
ATOM 716 C CA . LEU A 1 86 ? 3.998 -2.856 3.370 1.00 98.12 86 LEU A CA 1
ATOM 717 C C . LEU A 1 86 ? 2.727 -3.697 3.536 1.00 98.12 86 LEU A C 1
ATOM 719 O O . LEU A 1 86 ? 2.245 -3.826 4.658 1.00 98.12 86 LEU A O 1
ATOM 723 N N . ILE A 1 87 ? 2.262 -4.357 2.474 1.00 98.00 87 ILE A N 1
ATOM 724 C CA . ILE A 1 87 ? 1.146 -5.314 2.513 1.00 98.00 87 ILE A CA 1
ATOM 725 C C . ILE A 1 87 ? 1.421 -6.407 3.550 1.00 98.00 87 ILE A C 1
ATOM 727 O O . ILE A 1 87 ? 0.584 -6.665 4.412 1.00 98.00 87 ILE A O 1
ATOM 731 N N . SER A 1 88 ? 2.626 -6.988 3.552 1.00 97.81 88 SER A N 1
ATOM 732 C CA . SER A 1 88 ? 2.999 -7.994 4.555 1.00 97.81 88 SER A CA 1
ATOM 733 C C . SER A 1 88 ? 2.938 -7.459 5.993 1.00 97.81 88 SER A C 1
ATOM 735 O O . SER A 1 88 ? 2.577 -8.210 6.901 1.00 97.81 88 SER A O 1
ATOM 737 N N . LYS A 1 89 ? 3.282 -6.184 6.223 1.00 98.19 89 LYS A N 1
ATOM 738 C CA . LYS A 1 89 ? 3.139 -5.547 7.540 1.00 98.19 89 LYS A CA 1
ATOM 739 C C . LYS A 1 89 ? 1.670 -5.336 7.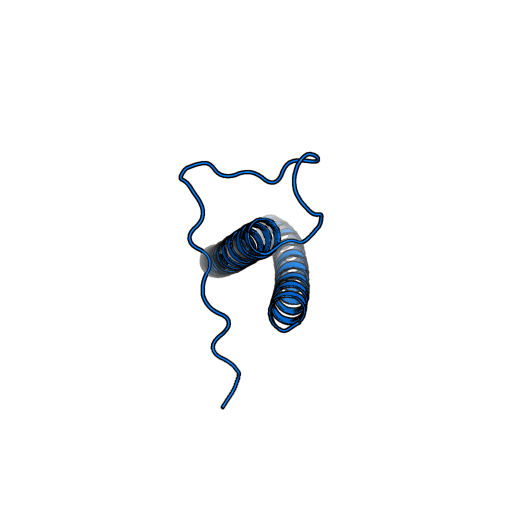897 1.00 98.19 89 LYS A C 1
ATOM 741 O O . LYS A 1 89 ? 1.295 -5.663 9.020 1.00 98.19 89 LYS A O 1
ATOM 746 N N . ILE A 1 90 ? 0.848 -4.859 6.962 1.00 97.88 90 ILE A N 1
ATOM 747 C CA . ILE A 1 90 ? -0.600 -4.691 7.151 1.00 97.88 90 ILE A CA 1
ATOM 748 C C . ILE A 1 90 ? -1.243 -6.028 7.536 1.00 97.88 90 ILE A C 1
ATOM 750 O O . ILE A 1 90 ? -1.920 -6.105 8.559 1.00 97.88 90 ILE A O 1
ATOM 754 N N . ASP A 1 91 ? -0.951 -7.098 6.795 1.00 97.25 91 ASP A N 1
ATOM 755 C CA . ASP A 1 91 ? -1.451 -8.444 7.091 1.00 97.25 91 ASP A CA 1
ATOM 756 C C . ASP A 1 91 ? -1.006 -8.934 8.475 1.00 97.25 91 ASP A C 1
ATOM 758 O O . ASP A 1 91 ? -1.780 -9.566 9.192 1.00 97.25 91 ASP A O 1
ATOM 762 N N . SER A 1 92 ? 0.233 -8.635 8.879 1.00 96.81 92 SER A N 1
ATOM 763 C CA . SER A 1 92 ? 0.721 -8.975 10.220 1.00 96.81 92 SER A CA 1
ATOM 764 C C . SER A 1 92 ? -0.010 -8.207 11.324 1.00 96.81 92 SER A C 1
ATOM 766 O O . SER A 1 92 ? -0.269 -8.776 12.380 1.00 96.81 92 SER A O 1
ATOM 768 N N . THR A 1 93 ? -0.375 -6.946 11.078 1.00 94.50 93 THR A N 1
ATOM 769 C CA . THR A 1 93 ? -1.128 -6.106 12.017 1.00 94.50 93 THR A CA 1
ATOM 770 C C . THR A 1 93 ? -2.573 -6.578 12.135 1.00 94.50 93 THR A C 1
ATOM 772 O O . THR A 1 93 ? -3.082 -6.677 13.242 1.00 94.50 93 THR A O 1
ATOM 775 N N . LEU A 1 94 ? -3.210 -6.941 11.017 1.00 93.19 94 LEU A N 1
ATOM 776 C CA . LEU A 1 94 ? -4.588 -7.449 10.985 1.00 93.19 94 LEU A CA 1
ATOM 777 C C . LEU A 1 94 ? -4.759 -8.811 11.677 1.00 93.19 94 LEU A C 1
ATOM 779 O O . LEU A 1 94 ? -5.869 -9.155 12.075 1.00 93.19 94 LEU A O 1
ATOM 783 N N . LYS A 1 95 ? -3.681 -9.595 11.802 1.00 91.38 95 LYS A N 1
ATOM 784 C CA . LYS A 1 95 ? -3.678 -10.890 12.506 1.00 91.38 95 LYS A CA 1
ATOM 785 C C . LYS A 1 95 ? -3.522 -10.774 14.026 1.00 91.38 95 LYS A C 1
ATOM 787 O O . LYS A 1 95 ? -3.706 -11.784 14.702 1.00 91.38 95 LYS A O 1
ATOM 792 N N . ARG A 1 96 ? -3.134 -9.605 14.545 1.00 81.06 96 ARG A N 1
ATOM 793 C CA . ARG A 1 96 ? -3.036 -9.353 15.992 1.00 81.06 96 ARG A CA 1
ATOM 794 C C . ARG A 1 96 ? -4.441 -9.220 16.594 1.00 81.06 96 ARG A C 1
ATOM 796 O O . ARG A 1 96 ? -4.661 -9.718 17.715 1.00 81.06 96 ARG A O 1
#

pLDDT: mean 89.8, std 12.02, range [38.16, 98.25]

Radius of gyration: 20.08 Å; chains: 1; bounding box: 41×34×55 Å